Protein AF-X6CHH3-F1 (afdb_monomer)

Solvent-accessible surface area (backbone atoms only — not comparable to full-atom values): 6258 Å² total; per-residue (Å²): 91,68,69,62,54,53,41,44,77,74,68,52,37,74,47,78,56,29,46,54,40,76,72,34,48,52,32,32,53,50,24,49,32,39,59,77,68,66,55,57,72,90,66,48,43,42,32,38,30,48,31,55,67,76,53,91,54,84,68,30,32,45,47,40,48,66,32,51,52,58,47,48,57,52,44,30,61,38,29,70,44,88,70,71,76,41,81,43,72,70,62,89,50,92,81,44,58,66,68,51,32,51,48,42,54,51,52,50,66,73,72,92

Radius of gyration: 14.51 Å; Cα contacts (8 Å, |Δi|>4): 157; chains: 1; bounding box: 34×25×37 Å

pLDDT: mean 97.25, std 3.61, range [63.62, 98.88]

Mean predicted aligned error: 2.36 Å

Secondary structure (DSSP, 8-state):
-HHHHHHHHTT--EEE--TTTTTTHHHHHHHHHHHHTT--GGG-EEEEEE-S-SSSSTTSSSS-HHHHHHHHHHHHHHHT-S--SEEEESS--SSS-HHHHHHHHHHHHHH-

Nearest PDB structures (foldseek):
  7utf-assembly2_B  TM=9.738E-01  e=6.580E-12  Rhizobium leguminosarum
  7utf-assembly1_C  TM=9.718E-01  e=8.539E-12  Rhizobium leguminosarum
  7utf-assembly1_A  TM=9.715E-01  e=8.000E-12  Rhizobium leguminosarum
  7utf-assembly2_D  TM=9.715E-01  e=2.269E-11  Rhizobium leguminosarum
  4aub-assembly1_H  TM=9.641E-01  e=3.897E-09  Escherichia coli K-12

Structure (mmCIF, N/CA/C/O backbone):
data_AF-X6CHH3-F1
#
_entry.id   AF-X6CHH3-F1
#
loop_
_atom_site.group_PDB
_atom_site.id
_atom_site.type_symbol
_atom_site.label_atom_id
_atom_site.label_alt_id
_atom_site.label_comp_id
_atom_site.label_asym_id
_atom_site.label_entity_id
_atom_site.label_seq_id
_atom_site.pdbx_PDB_ins_code
_atom_site.Cartn_x
_atom_site.Cartn_y
_atom_site.Cartn_z
_atom_site.occupancy
_atom_site.B_iso_or_equiv
_atom_site.auth_seq_id
_atom_site.auth_comp_id
_atom_site.auth_asym_id
_atom_site.auth_atom_id
_atom_site.pdbx_PDB_m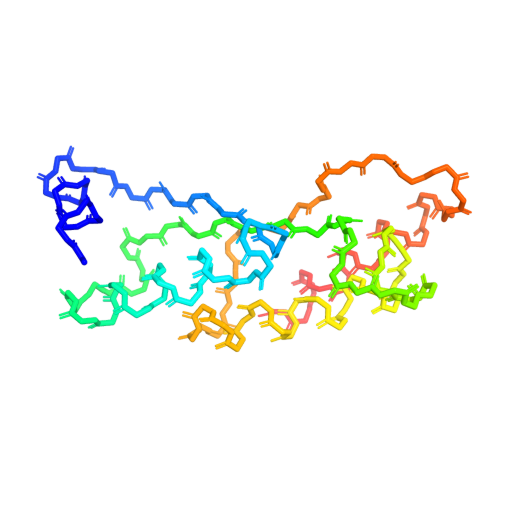odel_num
ATOM 1 N N . ASN A 1 1 ? -15.169 11.604 7.496 1.00 87.56 1 ASN A N 1
ATOM 2 C CA . ASN A 1 1 ? -15.246 10.346 8.282 1.00 87.56 1 ASN A CA 1
ATOM 3 C C . ASN A 1 1 ? -16.640 9.710 8.338 1.00 87.56 1 ASN A C 1
ATOM 5 O O . ASN A 1 1 ? -16.728 8.565 8.756 1.00 87.56 1 ASN A O 1
ATOM 9 N N . GLU A 1 2 ? -17.730 10.379 7.922 1.00 95.56 2 GLU A N 1
ATOM 10 C CA . GLU A 1 2 ? -19.099 9.835 8.064 1.00 95.56 2 GLU A CA 1
ATOM 11 C C . GLU A 1 2 ? -19.303 8.473 7.375 1.00 95.56 2 GLU A C 1
ATOM 13 O O . GLU A 1 2 ? -19.821 7.547 7.994 1.00 95.56 2 GLU A O 1
ATOM 18 N N . ILE A 1 3 ? -18.848 8.324 6.124 1.00 97.31 3 ILE A N 1
ATOM 19 C CA . ILE A 1 3 ? -18.995 7.076 5.356 1.00 97.31 3 ILE A CA 1
ATOM 20 C C . ILE A 1 3 ? -18.271 5.917 6.053 1.00 97.31 3 ILE A C 1
ATOM 22 O O . ILE A 1 3 ? -18.885 4.888 6.311 1.00 97.31 3 ILE A O 1
ATOM 26 N N . VAL A 1 4 ? -16.997 6.103 6.418 1.00 98.00 4 VAL A N 1
ATOM 27 C CA . VAL A 1 4 ? -16.195 5.079 7.112 1.00 98.00 4 VAL A CA 1
ATOM 28 C C . VAL A 1 4 ? -16.841 4.693 8.444 1.00 98.00 4 VAL A C 1
ATOM 30 O O . VAL A 1 4 ? -17.023 3.508 8.713 1.00 98.00 4 VAL A O 1
ATOM 33 N N . GLY A 1 5 ? -17.269 5.674 9.245 1.00 97.94 5 GLY A N 1
ATOM 34 C CA . GLY A 1 5 ? -17.917 5.416 10.533 1.00 97.94 5 GLY A CA 1
ATOM 35 C C . GLY A 1 5 ? -19.217 4.621 10.400 1.00 97.94 5 GLY A C 1
ATOM 36 O O . GLY A 1 5 ? -19.435 3.666 11.145 1.00 97.94 5 GLY A O 1
ATOM 37 N N . ARG A 1 6 ? -20.061 4.957 9.414 1.00 98.31 6 ARG A N 1
ATOM 38 C CA . ARG A 1 6 ? -21.295 4.204 9.141 1.00 98.31 6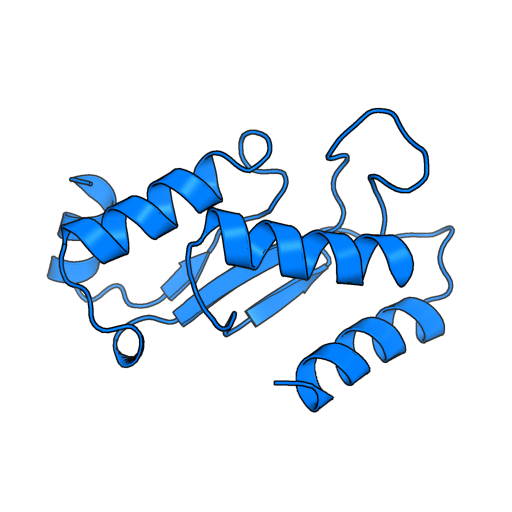 ARG A CA 1
ATOM 39 C C . ARG A 1 6 ? -21.011 2.781 8.667 1.00 98.31 6 ARG A C 1
ATOM 41 O O . ARG A 1 6 ? -21.710 1.874 9.108 1.00 98.31 6 ARG A O 1
ATOM 48 N N . SER A 1 7 ? -19.999 2.579 7.823 1.00 98.38 7 SER A N 1
ATOM 49 C CA . SER A 1 7 ? -19.584 1.245 7.373 1.00 98.38 7 SER A CA 1
ATOM 50 C C . SER A 1 7 ? -19.170 0.358 8.551 1.00 98.38 7 SER A C 1
ATOM 52 O O . SER A 1 7 ? -19.657 -0.765 8.676 1.00 98.38 7 SER A O 1
ATOM 54 N N . ILE A 1 8 ? -18.349 0.880 9.467 1.00 98.12 8 ILE A N 1
ATOM 55 C CA . ILE A 1 8 ? -17.926 0.145 10.672 1.00 98.12 8 ILE A CA 1
ATOM 56 C C . ILE A 1 8 ? -19.126 -0.177 11.565 1.00 98.12 8 ILE A C 1
ATOM 58 O O . ILE A 1 8 ? -19.255 -1.301 12.044 1.00 98.12 8 ILE A O 1
ATOM 62 N N . ALA A 1 9 ? -20.042 0.780 11.751 1.00 97.94 9 ALA A N 1
ATOM 63 C CA . ALA A 1 9 ? -21.232 0.591 12.579 1.00 97.94 9 ALA A CA 1
ATOM 64 C C . ALA A 1 9 ? -22.154 -0.537 12.079 1.00 97.94 9 ALA A C 1
ATOM 66 O O . ALA A 1 9 ? -22.879 -1.125 12.878 1.00 97.94 9 ALA A O 1
ATOM 67 N N . VAL A 1 10 ? -22.118 -0.857 10.780 1.00 98.31 10 VAL A N 1
ATOM 68 C CA . VAL A 1 10 ? -22.869 -1.980 10.190 1.00 98.31 10 VAL A CA 1
ATOM 69 C C . VAL A 1 10 ? -22.031 -3.254 10.018 1.00 98.31 10 VAL A C 1
ATOM 71 O O . VAL A 1 10 ? -22.488 -4.206 9.391 1.00 98.31 10 VAL A O 1
ATOM 74 N N . GLY A 1 11 ? -20.824 -3.294 10.590 1.00 97.94 11 GLY A N 1
ATOM 75 C CA . GLY A 1 11 ? -19.970 -4.482 10.632 1.00 97.94 11 GLY A CA 1
ATOM 76 C C . GLY A 1 11 ? -18.987 -4.630 9.470 1.00 97.94 11 GLY A C 1
ATOM 77 O O . GLY A 1 11 ? -18.372 -5.687 9.346 1.00 97.94 11 GLY A O 1
ATOM 78 N N . VAL A 1 12 ? -18.802 -3.608 8.625 1.00 98.56 12 VAL A N 1
ATOM 79 C CA . VAL A 1 12 ? -17.735 -3.630 7.612 1.00 98.56 12 VAL A CA 1
ATOM 80 C C . VAL A 1 12 ? -16.384 -3.524 8.311 1.00 98.56 12 VAL A C 1
ATOM 82 O O . VAL A 1 12 ? -16.106 -2.538 8.993 1.00 98.56 12 VAL A O 1
ATOM 85 N N . ASN A 1 13 ? -15.534 -4.524 8.097 1.00 98.19 13 ASN A N 1
ATOM 86 C CA . ASN A 1 13 ? -14.157 -4.543 8.579 1.00 98.19 13 ASN A CA 1
ATOM 87 C C . ASN A 1 13 ? -13.117 -4.557 7.449 1.00 98.19 13 ASN A C 1
ATOM 89 O O . ASN A 1 13 ? -11.941 -4.407 7.737 1.00 98.19 13 ASN A O 1
ATOM 93 N N . PHE A 1 14 ? -13.514 -4.712 6.186 1.00 98.75 14 PHE A N 1
ATOM 94 C CA . PHE A 1 14 ? -12.604 -4.716 5.041 1.00 98.75 14 PHE A CA 1
ATOM 95 C C . PHE A 1 14 ? -12.699 -3.394 4.274 1.00 98.75 14 PHE A C 1
ATOM 97 O O . PHE A 1 14 ? -13.781 -3.023 3.813 1.00 98.75 14 PHE A O 1
ATOM 104 N N . PHE A 1 15 ? -11.569 -2.704 4.121 1.00 98.75 15 PHE A N 1
ATOM 105 C CA . PHE A 1 15 ? -11.458 -1.452 3.377 1.00 98.75 15 PHE A CA 1
ATOM 106 C C . PHE A 1 15 ? -10.420 -1.599 2.270 1.00 98.75 15 PHE A C 1
ATOM 108 O O . PHE A 1 15 ? -9.248 -1.853 2.533 1.00 98.75 15 PHE A O 1
ATOM 115 N N . ASP A 1 16 ? -10.863 -1.409 1.033 1.00 98.81 16 ASP A N 1
ATOM 116 C CA . ASP A 1 16 ? -10.030 -1.489 -0.163 1.00 98.81 16 ASP A CA 1
ATOM 117 C C . ASP A 1 16 ? -9.834 -0.097 -0.775 1.00 98.81 16 ASP A C 1
ATOM 119 O O . ASP A 1 16 ? -10.780 0.675 -0.939 1.00 98.81 16 ASP A O 1
ATOM 123 N N . THR A 1 17 ? -8.586 0.226 -1.095 1.00 98.75 17 THR A N 1
ATOM 124 C CA . THR A 1 17 ? -8.165 1.470 -1.752 1.00 98.75 17 THR A CA 1
ATOM 125 C C . THR A 1 17 ? -7.064 1.158 -2.774 1.00 98.75 17 THR A C 1
ATOM 127 O O . THR A 1 17 ? -6.813 -0.005 -3.079 1.00 98.75 17 THR A O 1
ATOM 130 N N . ALA A 1 18 ? -6.446 2.164 -3.380 1.00 98.81 18 ALA A N 1
ATOM 131 C CA . ALA A 1 18 ? -5.253 2.020 -4.208 1.00 98.81 18 ALA A CA 1
ATOM 132 C C . ALA A 1 18 ? -4.438 3.313 -4.157 1.00 98.81 18 ALA A C 1
ATOM 134 O O . ALA A 1 18 ? -5.015 4.385 -3.950 1.00 98.81 18 ALA A O 1
ATOM 135 N N . ASP A 1 19 ? -3.140 3.225 -4.437 1.00 98.19 19 ASP A N 1
ATOM 136 C CA . ASP A 1 19 ? -2.275 4.395 -4.594 1.00 98.19 19 ASP A CA 1
ATOM 137 C C . ASP A 1 19 ? -2.844 5.390 -5.621 1.00 98.19 19 ASP A C 1
ATOM 139 O O . ASP A 1 19 ? -2.927 6.589 -5.372 1.00 98.19 19 ASP A O 1
ATOM 143 N N . VAL A 1 20 ? -3.355 4.888 -6.742 1.00 98.25 20 VAL A N 1
ATOM 144 C CA . VAL A 1 20 ? -3.860 5.699 -7.851 1.00 98.25 20 VAL A CA 1
ATOM 145 C C . VAL A 1 20 ? -5.233 6.321 -7.575 1.00 98.25 20 VAL A C 1
ATOM 147 O O . VAL A 1 20 ? -5.645 7.234 -8.294 1.00 98.25 20 VAL A O 1
ATOM 150 N N . TYR A 1 21 ? -5.967 5.875 -6.546 1.00 98.50 21 TYR A N 1
ATOM 151 C CA . TYR A 1 21 ? -7.289 6.428 -6.236 1.00 98.50 21 TYR A CA 1
ATOM 152 C C . TYR A 1 21 ? -7.162 7.876 -5.766 1.00 98.50 21 TYR A C 1
ATOM 154 O O . TYR A 1 21 ? -6.763 8.163 -4.635 1.00 98.50 21 TYR A O 1
ATOM 162 N N . SER A 1 22 ? -7.503 8.789 -6.677 1.00 97.69 22 SER A N 1
ATOM 163 C CA . SER A 1 22 ? -7.280 10.227 -6.524 1.00 97.69 22 SER A CA 1
ATOM 164 C C . SER A 1 22 ? -5.824 10.560 -6.175 1.00 97.69 22 SER A C 1
ATOM 166 O O . SER A 1 22 ? -5.572 11.443 -5.361 1.00 97.69 22 SER A O 1
ATOM 168 N N . VAL A 1 23 ? -4.865 9.838 -6.771 1.00 97.31 23 VAL A N 1
ATOM 169 C CA . VAL A 1 23 ? -3.414 10.064 -6.602 1.00 97.31 23 VAL A CA 1
ATOM 170 C C . VAL A 1 23 ? -3.003 10.097 -5.118 1.00 97.31 23 VAL A C 1
ATOM 172 O O . VAL A 1 23 ? -2.363 11.023 -4.618 1.00 97.31 23 VAL A O 1
ATOM 175 N N . GLY A 1 24 ? -3.422 9.069 -4.384 1.00 98.12 24 GLY A N 1
ATOM 176 C CA . GLY A 1 24 ? -3.090 8.839 -2.981 1.00 98.12 24 GLY A CA 1
ATOM 177 C C . GLY A 1 24 ? -4.031 9.517 -1.989 1.00 98.12 24 GLY A C 1
ATOM 178 O O . GLY A 1 24 ? -3.940 9.253 -0.790 1.00 98.12 24 GLY A O 1
ATOM 179 N N . GLU A 1 25 ? -4.953 10.367 -2.441 1.00 98.56 25 GLU A N 1
ATOM 180 C CA . GLU A 1 25 ? -5.864 11.060 -1.525 1.00 98.56 25 GLU A CA 1
ATOM 181 C C . GLU A 1 25 ? -6.856 10.102 -0.854 1.00 98.56 25 GLU A C 1
ATOM 183 O O . GLU A 1 25 ? -7.178 10.265 0.321 1.00 98.56 25 GLU A O 1
ATOM 188 N N . SER A 1 26 ? -7.278 9.044 -1.553 1.00 98.62 26 SER A N 1
ATOM 189 C CA . SER A 1 26 ? -8.127 8.000 -0.963 1.00 98.62 26 SER A CA 1
ATOM 190 C C . SER A 1 26 ? -7.463 7.335 0.250 1.00 98.62 26 SER A C 1
ATOM 192 O O . SER A 1 26 ? -8.089 7.177 1.297 1.00 98.62 26 SER A O 1
ATOM 194 N N . GLU A 1 27 ? -6.171 7.007 0.145 1.00 98.88 27 GLU A N 1
ATOM 195 C CA . GLU A 1 27 ? -5.388 6.430 1.245 1.00 98.88 27 GLU A CA 1
ATOM 196 C C . GLU A 1 27 ? -5.253 7.399 2.424 1.00 98.88 27 GLU A C 1
ATOM 198 O O . GLU A 1 27 ? -5.485 7.000 3.567 1.00 98.88 27 GLU A O 1
ATOM 203 N N . ARG A 1 28 ? -4.964 8.681 2.153 1.00 98.81 28 ARG A N 1
ATOM 204 C CA . ARG A 1 28 ? -4.872 9.721 3.194 1.00 98.81 28 ARG A CA 1
ATOM 205 C C . ARG A 1 28 ? -6.170 9.872 3.972 1.00 98.81 28 ARG A C 1
ATOM 207 O O . ARG A 1 28 ? -6.158 9.874 5.204 1.00 98.81 28 ARG A O 1
ATOM 214 N N . LEU A 1 29 ? -7.291 9.969 3.263 1.00 98.62 29 LEU A N 1
ATOM 215 C CA . LEU A 1 29 ? -8.607 10.140 3.874 1.00 98.62 29 LEU A CA 1
ATOM 216 C C . LEU A 1 29 ? -9.055 8.897 4.645 1.00 98.62 29 LEU A C 1
ATOM 218 O O . LEU A 1 29 ? -9.662 9.036 5.711 1.00 98.62 29 LEU A O 1
ATOM 222 N N . LEU A 1 30 ? -8.764 7.694 4.138 1.00 98.69 30 LEU A N 1
ATOM 223 C CA . LEU A 1 30 ? -9.054 6.447 4.843 1.00 98.69 30 LEU A CA 1
ATOM 224 C C . LEU A 1 30 ? -8.241 6.352 6.139 1.00 98.69 30 LEU A C 1
ATOM 226 O O . LEU A 1 30 ? -8.828 6.157 7.204 1.00 98.69 30 LEU A O 1
ATOM 230 N N . GLY A 1 31 ? -6.923 6.560 6.060 1.00 98.50 31 GLY A N 1
ATOM 231 C CA . GLY A 1 31 ? -6.024 6.556 7.214 1.00 98.50 31 GLY A CA 1
ATOM 232 C C . GLY A 1 31 ? -6.446 7.557 8.288 1.00 98.50 31 GLY A C 1
ATOM 233 O O . GLY A 1 31 ? -6.634 7.198 9.454 1.00 98.50 31 GLY A O 1
ATOM 234 N N . GLN A 1 32 ? -6.708 8.803 7.876 1.00 98.62 32 GLN A N 1
ATOM 235 C CA . GLN A 1 32 ? -7.195 9.847 8.777 1.00 98.62 32 GLN A CA 1
ATOM 236 C C . GLN A 1 32 ? -8.552 9.483 9.395 1.00 98.62 32 GLN A C 1
ATOM 238 O O . GLN A 1 32 ? -8.741 9.650 10.598 1.00 98.62 32 GLN A O 1
ATOM 243 N N . SER A 1 33 ? -9.480 8.927 8.606 1.00 98.50 33 SER A N 1
ATOM 244 C CA . SER A 1 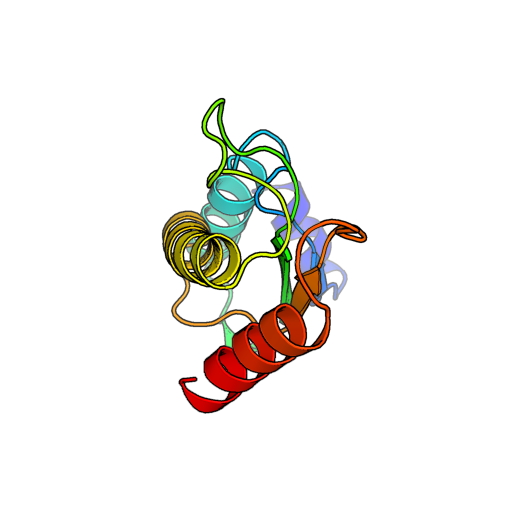33 ? -10.796 8.513 9.107 1.00 98.50 33 SER A CA 1
ATOM 245 C C . SER A 1 33 ? -10.689 7.445 10.194 1.00 98.50 33 SER A C 1
ATOM 247 O O . SER A 1 33 ? -11.378 7.550 11.206 1.00 98.50 33 SER A O 1
ATOM 249 N N . LEU A 1 34 ? -9.844 6.426 10.005 1.00 98.25 34 LEU A N 1
ATOM 250 C CA . LEU A 1 34 ? -9.648 5.354 10.986 1.00 98.25 34 LEU A CA 1
ATOM 251 C C . LEU A 1 34 ? -9.042 5.890 12.290 1.00 98.25 34 LEU A C 1
ATOM 253 O O . LEU A 1 34 ? -9.516 5.534 13.373 1.00 98.25 34 LEU A O 1
ATOM 257 N N . ARG A 1 35 ? -8.053 6.790 12.183 1.00 97.94 35 ARG A N 1
ATOM 258 C CA . ARG A 1 35 ? -7.431 7.469 13.329 1.00 97.94 35 ARG A CA 1
ATOM 259 C C . ARG A 1 35 ? -8.446 8.307 14.104 1.00 97.94 35 ARG A C 1
ATOM 261 O O . ARG A 1 35 ? -8.574 8.140 15.314 1.00 97.94 35 ARG A O 1
ATOM 268 N N . ASP A 1 36 ? -9.176 9.180 13.416 1.00 98.38 36 ASP A N 1
ATOM 269 C CA . ASP A 1 36 ? -10.142 10.098 14.031 1.00 98.38 36 ASP A CA 1
ATOM 270 C C . ASP A 1 36 ? -11.297 9.358 14.718 1.00 98.38 36 ASP A C 1
ATOM 272 O O . ASP A 1 36 ? -11.819 9.813 15.734 1.00 98.38 36 ASP A O 1
ATOM 276 N N . LEU A 1 37 ? -11.705 8.215 14.161 1.00 98.12 37 LEU A N 1
ATOM 277 C CA . LEU A 1 37 ? -12.747 7.355 14.722 1.00 98.12 37 LEU A CA 1
ATOM 278 C C . LEU A 1 37 ? -12.232 6.442 15.850 1.00 98.12 37 LEU A C 1
ATOM 280 O O . LEU A 1 37 ? -13.029 5.712 16.438 1.00 98.12 37 LEU A O 1
ATOM 284 N N . GLY A 1 38 ? -10.929 6.457 16.156 1.00 97.69 38 GLY A N 1
ATOM 285 C CA . GLY A 1 38 ? -10.328 5.620 17.199 1.00 97.69 38 GLY A CA 1
ATOM 286 C C . GLY A 1 38 ? -10.429 4.120 16.908 1.00 97.69 38 GLY A C 1
ATOM 287 O O . GLY A 1 38 ? -10.537 3.312 17.833 1.00 97.69 38 GLY A O 1
ATOM 288 N N . VAL A 1 39 ? -10.443 3.734 15.631 1.00 97.75 39 VAL A N 1
ATOM 289 C CA . VAL A 1 39 ? -10.599 2.337 15.216 1.00 97.75 39 VAL A CA 1
ATOM 290 C C . VAL A 1 39 ? -9.309 1.588 15.521 1.00 97.75 39 VAL A C 1
ATOM 292 O O . VAL A 1 39 ? -8.248 1.922 14.997 1.00 97.75 39 VAL A O 1
ATOM 295 N N . ALA A 1 40 ? -9.385 0.555 16.362 1.00 97.19 40 ALA A N 1
ATOM 296 C CA . ALA A 1 40 ? -8.228 -0.293 16.620 1.00 97.19 40 ALA A CA 1
ATOM 297 C C . ALA A 1 40 ? -7.785 -0.979 15.320 1.00 97.19 40 ALA A C 1
ATOM 299 O O . ALA A 1 40 ? -8.607 -1.564 14.614 1.00 97.19 40 ALA A O 1
ATOM 300 N N . ARG A 1 41 ? -6.481 -0.947 15.022 1.00 97.12 41 ARG A N 1
ATOM 301 C CA . ARG A 1 41 ? -5.922 -1.506 13.781 1.00 97.12 41 ARG A CA 1
ATOM 302 C C . ARG A 1 41 ? -6.276 -2.982 13.567 1.00 97.12 41 ARG A C 1
ATOM 304 O O . ARG A 1 41 ? -6.498 -3.390 12.435 1.00 97.12 41 ARG A O 1
ATOM 311 N N . SER A 1 42 ? -6.385 -3.750 14.651 1.00 97.44 42 SER A N 1
ATOM 312 C CA . SER A 1 42 ? -6.783 -5.164 14.649 1.00 97.44 42 SER A CA 1
ATOM 313 C C . SER A 1 42 ? -8.243 -5.416 14.257 1.00 97.44 42 SER A C 1
ATOM 315 O O . SER A 1 42 ? -8.619 -6.559 14.024 1.00 97.44 42 SER A O 1
ATOM 317 N N . ASN A 1 43 ? -9.084 -4.379 14.229 1.00 97.81 43 ASN A N 1
ATOM 318 C CA . ASN A 1 43 ? -10.508 -4.509 13.917 1.00 97.81 43 ASN A CA 1
ATOM 319 C C . ASN A 1 43 ? -10.800 -4.367 12.421 1.00 97.81 43 ASN A C 1
ATOM 321 O O . ASN A 1 43 ? -11.951 -4.534 12.019 1.00 97.81 43 ASN A O 1
ATOM 325 N N . VAL A 1 44 ? -9.796 -4.023 11.613 1.00 98.38 44 VAL A N 1
ATOM 326 C CA . VAL A 1 44 ? -9.952 -3.765 10.182 1.00 98.38 44 VAL A CA 1
ATOM 327 C C . VAL A 1 44 ? -8.893 -4.493 9.369 1.00 98.38 44 VAL A C 1
ATOM 329 O O . VAL A 1 44 ? -7.778 -4.708 9.831 1.00 98.38 44 VAL A O 1
ATOM 332 N N . VAL A 1 45 ? -9.266 -4.836 8.144 1.00 98.75 45 VAL A N 1
ATOM 333 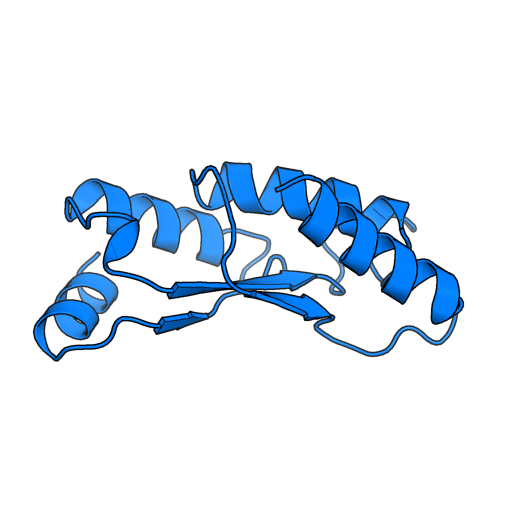C CA . VAL A 1 45 ? -8.412 -5.369 7.090 1.00 98.75 45 VAL A CA 1
ATOM 334 C C . VAL A 1 45 ? -8.298 -4.286 6.024 1.00 98.75 45 VAL A C 1
ATOM 336 O O . VAL A 1 45 ? -9.308 -3.843 5.475 1.00 98.75 45 VAL A O 1
ATOM 339 N N . ILE A 1 46 ? -7.077 -3.844 5.754 1.00 98.75 46 ILE A N 1
ATOM 340 C CA . ILE A 1 46 ? -6.753 -2.776 4.815 1.00 98.75 46 ILE A CA 1
ATOM 341 C C . ILE A 1 46 ? -6.071 -3.380 3.596 1.00 98.75 46 ILE A C 1
ATOM 343 O O . ILE A 1 46 ? -4.986 -3.959 3.696 1.00 98.75 46 ILE A O 1
ATOM 347 N N . ALA A 1 47 ? -6.710 -3.208 2.442 1.00 98.88 47 ALA A N 1
ATOM 348 C CA . ALA A 1 47 ? -6.154 -3.559 1.151 1.00 98.88 47 ALA A CA 1
ATOM 349 C C . ALA A 1 47 ? -5.773 -2.298 0.370 1.00 98.88 47 ALA A C 1
ATOM 351 O O . ALA A 1 47 ? -6.561 -1.356 0.270 1.00 98.88 47 ALA A O 1
ATOM 352 N N . THR A 1 48 ? -4.581 -2.292 -0.222 1.00 98.81 48 THR A N 1
ATOM 353 C CA . THR A 1 48 ? -4.202 -1.286 -1.221 1.00 98.81 48 THR A CA 1
ATOM 354 C C . THR A 1 48 ? -3.497 -1.938 -2.403 1.00 98.81 48 THR A C 1
ATOM 356 O O . THR A 1 48 ? -3.229 -3.144 -2.413 1.00 98.81 48 THR A O 1
ATOM 359 N N . LYS A 1 49 ? -3.278 -1.159 -3.455 1.00 98.81 49 LYS A N 1
ATOM 360 C CA . LYS A 1 49 ? -2.819 -1.644 -4.753 1.00 98.81 49 LYS A CA 1
ATOM 361 C C . LYS A 1 49 ? -1.770 -0.707 -5.320 1.00 98.81 49 LYS A C 1
ATOM 363 O O . LYS A 1 49 ? -1.827 0.490 -5.052 1.00 98.81 49 LYS A O 1
ATOM 368 N N . VA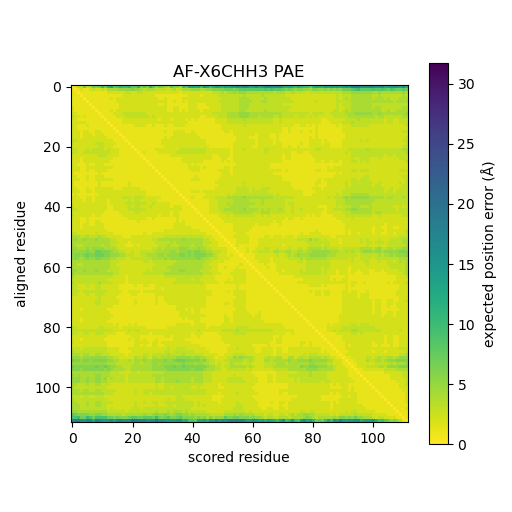L A 1 50 ? -0.913 -1.271 -6.162 1.00 98.56 50 VAL A N 1
ATOM 369 C CA . VAL A 1 50 ? 0.083 -0.571 -6.979 1.00 98.56 50 VAL A CA 1
ATOM 370 C C . VAL A 1 50 ? -0.039 -1.008 -8.426 1.00 98.56 50 VAL A C 1
ATOM 372 O O . VAL A 1 50 ? -0.358 -2.170 -8.675 1.00 98.56 50 VAL A O 1
ATOM 375 N N . HIS A 1 51 ? 0.175 -0.083 -9.366 1.00 97.69 51 HIS A N 1
ATOM 376 C CA . HIS A 1 51 ? 0.475 -0.319 -10.794 1.00 97.69 51 HIS A CA 1
ATOM 377 C C . HIS A 1 51 ? 0.239 0.958 -11.613 1.00 97.69 51 HIS A C 1
ATOM 379 O O . HIS A 1 51 ? 0.907 1.203 -12.620 1.00 97.69 51 HIS A O 1
ATOM 385 N N . GLY A 1 52 ? -0.754 1.755 -11.209 1.00 96.31 52 GLY A N 1
ATOM 386 C CA . GLY A 1 52 ? -1.148 2.969 -11.914 1.00 96.31 52 GLY A CA 1
ATOM 387 C C . GLY A 1 52 ? -0.030 4.010 -11.968 1.00 96.31 52 GLY A C 1
ATOM 388 O O . GLY A 1 52 ? 0.926 3.969 -11.202 1.00 96.31 52 GLY A O 1
ATOM 389 N N . ALA A 1 53 ? -0.154 4.965 -12.888 1.00 97.00 53 ALA A N 1
ATOM 390 C CA . ALA A 1 53 ? 0.783 6.078 -12.943 1.00 97.00 53 ALA A CA 1
ATOM 391 C C . ALA A 1 53 ? 0.546 7.034 -11.762 1.00 97.00 53 ALA A C 1
ATOM 393 O O . ALA A 1 53 ? -0.490 7.693 -11.693 1.00 97.00 53 ALA A O 1
ATOM 394 N N . MET A 1 54 ? 1.530 7.125 -10.871 1.00 97.44 54 MET A N 1
ATOM 395 C CA . MET A 1 54 ? 1.582 8.061 -9.740 1.00 97.44 54 MET A CA 1
ATOM 396 C C . MET A 1 54 ? 2.387 9.332 -10.057 1.00 97.44 54 MET A C 1
ATOM 398 O O . MET A 1 54 ? 2.531 10.216 -9.216 1.00 97.44 54 MET A O 1
ATOM 402 N N . GLY A 1 55 ? 2.895 9.439 -11.287 1.00 95.88 55 GLY A N 1
ATOM 403 C CA . GLY A 1 55 ? 3.549 10.619 -11.838 1.00 95.88 55 GLY A CA 1
ATOM 404 C C . GLY A 1 55 ? 4.021 10.381 -13.276 1.00 95.88 55 GLY A C 1
ATOM 405 O O . GLY A 1 55 ? 3.681 9.373 -13.899 1.00 95.88 55 GLY A O 1
ATOM 406 N N . GLU A 1 56 ? 4.780 11.324 -13.832 1.00 96.06 56 GLU A N 1
ATOM 407 C CA . GLU A 1 56 ? 5.178 11.297 -15.249 1.00 96.06 56 GLU A CA 1
ATOM 408 C C . GLU A 1 56 ? 6.378 10.375 -15.528 1.00 96.06 56 GLU A C 1
ATOM 410 O O . GLU A 1 56 ? 6.563 9.902 -16.655 1.00 96.06 56 GLU A O 1
ATOM 415 N N . GLY A 1 57 ? 7.183 10.084 -14.502 1.00 96.25 57 GLY A N 1
ATOM 416 C CA . GLY A 1 57 ? 8.421 9.325 -14.630 1.00 96.25 57 GLY A CA 1
ATOM 417 C C . GLY A 1 57 ? 8.209 7.854 -15.020 1.00 96.25 57 GLY A C 1
ATOM 418 O O . GLY A 1 57 ? 7.163 7.262 -14.738 1.00 96.25 57 GLY A O 1
ATOM 419 N N . PRO A 1 58 ? 9.213 7.210 -15.644 1.00 93.62 58 PRO A N 1
ATOM 420 C CA . PRO A 1 58 ? 9.131 5.793 -16.006 1.00 93.62 58 PRO A CA 1
ATOM 421 C C . PRO A 1 58 ? 9.038 4.871 -14.780 1.00 93.62 58 PRO A C 1
ATOM 423 O O . PRO A 1 58 ? 8.380 3.842 -14.855 1.00 93.62 58 PRO A O 1
ATOM 426 N N . ASN A 1 59 ? 9.616 5.271 -13.641 1.00 96.06 59 ASN A N 1
ATOM 427 C CA . ASN A 1 59 ? 9.608 4.500 -12.389 1.00 96.06 59 ASN A CA 1
ATOM 428 C C . ASN A 1 59 ? 8.389 4.796 -11.496 1.00 96.06 59 ASN A C 1
ATOM 430 O O . ASN A 1 59 ? 8.336 4.356 -10.353 1.00 96.06 59 ASN A O 1
ATOM 434 N N . GLN A 1 60 ? 7.425 5.579 -11.984 1.00 96.69 60 GLN A N 1
ATOM 435 C CA . GLN A 1 60 ? 6.231 5.986 -11.234 1.00 96.69 60 GLN A CA 1
ATOM 436 C C . GLN A 1 60 ? 4.976 5.249 -11.721 1.00 96.69 60 GLN A C 1
ATOM 438 O O . GLN A 1 60 ? 3.875 5.780 -11.609 1.00 96.69 60 GLN A O 1
ATOM 443 N N . ARG A 1 61 ? 5.147 4.068 -12.326 1.00 96.81 61 ARG A N 1
ATOM 444 C CA . ARG A 1 61 ? 4.077 3.214 -12.853 1.00 96.81 61 ARG A CA 1
ATOM 445 C C . ARG A 1 61 ? 4.559 1.766 -12.991 1.00 96.81 61 ARG A C 1
ATOM 447 O O . ARG A 1 61 ? 5.763 1.504 -12.979 1.00 96.81 61 ARG A O 1
ATOM 454 N N . GLY A 1 62 ? 3.630 0.858 -13.271 1.00 97.44 62 GLY A N 1
ATOM 455 C CA . GLY A 1 62 ? 3.918 -0.529 -13.635 1.00 97.44 62 GLY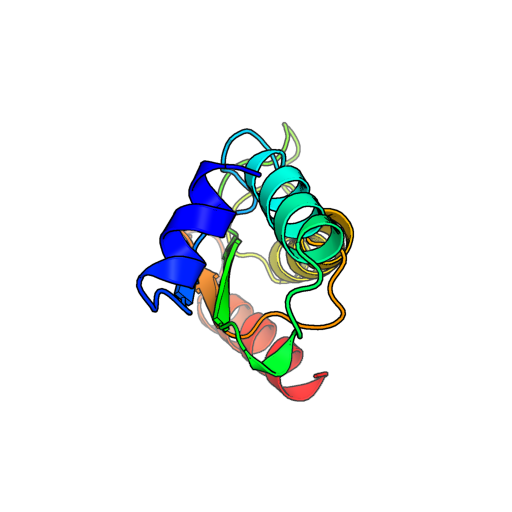 A CA 1
ATOM 456 C C . GLY A 1 62 ? 4.184 -1.419 -12.426 1.00 97.44 62 GLY A C 1
ATOM 457 O O . GLY A 1 62 ? 3.731 -1.143 -11.322 1.00 97.44 62 GLY A O 1
ATOM 458 N N . SER A 1 63 ? 4.883 -2.529 -12.632 1.00 97.81 63 SER A N 1
ATOM 459 C CA . SER A 1 63 ? 5.053 -3.571 -11.607 1.00 97.81 63 SER A CA 1
ATOM 460 C C . SER A 1 63 ? 6.513 -3.972 -11.398 1.00 97.81 63 SER A C 1
ATOM 462 O O . SER A 1 63 ? 6.791 -5.078 -10.933 1.00 97.81 63 SER A O 1
ATOM 464 N N . SER A 1 64 ? 7.440 -3.063 -11.719 1.00 98.25 64 SER A N 1
ATOM 465 C CA . SER A 1 64 ? 8.864 -3.213 -11.397 1.00 98.25 64 SER A CA 1
ATOM 466 C C . SER A 1 64 ? 9.089 -3.290 -9.888 1.00 98.25 64 SER A C 1
ATOM 468 O O . SER A 1 64 ? 8.366 -2.665 -9.106 1.00 98.25 64 SER A O 1
ATOM 470 N N . ARG A 1 65 ? 10.137 -4.003 -9.463 1.00 98.06 65 ARG A N 1
ATOM 471 C CA . ARG A 1 65 ? 10.483 -4.133 -8.038 1.00 98.06 65 ARG A CA 1
ATOM 472 C C . ARG A 1 65 ? 10.719 -2.783 -7.367 1.00 98.06 65 ARG A C 1
ATOM 474 O O . ARG A 1 65 ? 10.340 -2.614 -6.214 1.00 98.06 65 ARG A O 1
ATOM 481 N N . GLY A 1 66 ? 11.348 -1.845 -8.080 1.00 97.94 66 GLY A N 1
ATOM 482 C CA . GLY A 1 66 ? 11.587 -0.490 -7.579 1.00 97.94 66 GLY A CA 1
ATOM 483 C C . GLY A 1 66 ? 10.276 0.232 -7.284 1.00 97.94 66 GLY A C 1
ATOM 484 O O . GLY A 1 66 ? 10.039 0.627 -6.150 1.00 97.94 66 GLY A O 1
ATOM 485 N N . HIS A 1 67 ? 9.381 0.295 -8.274 1.00 98.38 67 HIS A N 1
ATOM 486 C CA . HIS A 1 67 ? 8.093 0.964 -8.106 1.00 98.38 67 HIS A CA 1
ATOM 487 C C . HIS A 1 67 ? 7.228 0.308 -7.021 1.00 98.38 67 HIS A C 1
ATOM 489 O O . HIS A 1 67 ? 6.638 1.005 -6.207 1.00 98.38 67 HIS A O 1
ATOM 495 N N . ILE A 1 68 ? 7.190 -1.027 -6.962 1.00 98.50 68 ILE A N 1
ATOM 496 C CA . ILE A 1 68 ? 6.433 -1.771 -5.944 1.00 98.50 68 ILE A CA 1
ATOM 497 C C . ILE A 1 68 ? 6.875 -1.399 -4.526 1.00 98.50 68 ILE A C 1
ATOM 499 O O . ILE A 1 68 ? 6.012 -1.176 -3.676 1.00 98.50 68 ILE A O 1
ATOM 503 N N . LYS A 1 69 ? 8.191 -1.338 -4.278 1.00 98.00 69 LYS A N 1
ATOM 504 C CA . LYS A 1 69 ? 8.752 -1.010 -2.961 1.00 98.00 69 LYS A CA 1
ATOM 505 C C . LYS A 1 69 ? 8.506 0.447 -2.587 1.00 98.00 69 LYS A C 1
ATOM 507 O O . LYS A 1 69 ? 7.947 0.699 -1.527 1.00 98.00 69 LYS A O 1
ATOM 512 N N . ASP A 1 70 ? 8.821 1.370 -3.493 1.00 98.25 70 ASP A N 1
ATOM 513 C CA . ASP A 1 70 ? 8.595 2.801 -3.272 1.00 98.25 70 ASP A CA 1
ATOM 514 C C . ASP A 1 70 ? 7.105 3.094 -3.006 1.00 98.25 70 ASP A C 1
ATOM 516 O O . ASP A 1 70 ? 6.759 3.902 -2.141 1.00 98.25 70 ASP A O 1
ATOM 520 N N . SER A 1 71 ? 6.203 2.412 -3.723 1.00 98.38 71 SER A N 1
ATOM 521 C CA . SER A 1 71 ? 4.759 2.567 -3.542 1.00 98.38 71 SER A CA 1
ATOM 522 C C . SER A 1 71 ? 4.246 1.985 -2.226 1.00 98.38 71 SER A C 1
ATOM 524 O O . SER A 1 71 ? 3.361 2.608 -1.645 1.00 98.38 71 SER A O 1
ATOM 526 N N . VAL A 1 72 ? 4.790 0.867 -1.715 1.00 98.19 72 VAL A N 1
ATOM 527 C CA . VAL 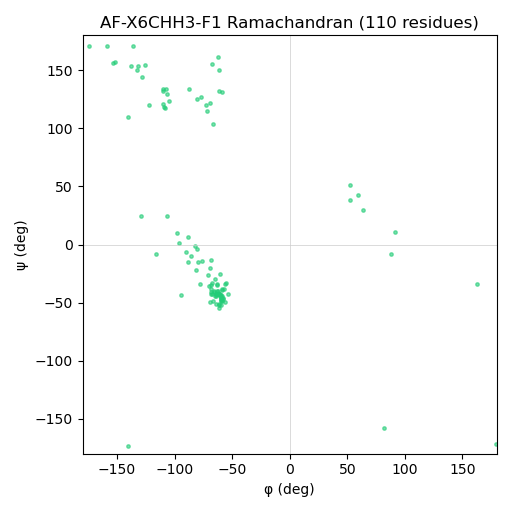A 1 72 ? 4.415 0.352 -0.378 1.00 98.19 72 VAL A CA 1
ATOM 528 C C . VAL A 1 72 ? 4.728 1.382 0.692 1.00 98.19 72 VAL A C 1
ATOM 530 O O . VAL A 1 72 ? 3.833 1.738 1.459 1.00 98.19 72 VAL A O 1
ATOM 533 N N . ASP A 1 73 ? 5.961 1.888 0.714 1.00 98.19 73 ASP A N 1
ATOM 534 C CA . ASP A 1 73 ? 6.405 2.848 1.727 1.00 98.19 73 ASP A CA 1
ATOM 535 C C . ASP A 1 73 ? 5.534 4.109 1.684 1.00 98.19 73 ASP A C 1
ATOM 537 O O . ASP A 1 73 ? 5.024 4.582 2.704 1.00 98.19 73 ASP A O 1
ATOM 541 N N . ALA A 1 74 ? 5.269 4.609 0.476 1.00 98.56 74 ALA A N 1
ATOM 542 C CA . ALA A 1 74 ? 4.438 5.786 0.283 1.00 98.56 74 ALA A CA 1
ATOM 543 C C . ALA A 1 74 ? 2.956 5.534 0.638 1.00 98.56 74 ALA A C 1
A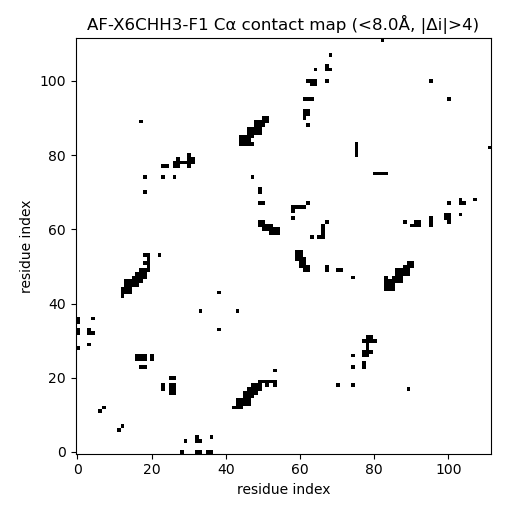TOM 545 O O . ALA A 1 74 ? 2.278 6.440 1.127 1.00 98.56 74 ALA A O 1
ATOM 546 N N . SER A 1 75 ? 2.428 4.332 0.392 1.00 98.81 75 SER A N 1
ATOM 547 C CA . SER A 1 75 ? 1.071 3.942 0.792 1.00 98.81 75 SER A CA 1
ATOM 548 C C . SER A 1 75 ? 0.941 3.827 2.309 1.00 98.81 75 SER A C 1
ATOM 550 O O . SER A 1 75 ? -0.034 4.336 2.860 1.00 98.81 75 SER A O 1
ATOM 552 N N . LEU A 1 76 ? 1.920 3.229 2.997 1.00 98.56 76 LEU A N 1
ATOM 553 C CA . LEU A 1 76 ? 1.964 3.154 4.462 1.00 98.56 76 LEU A CA 1
ATOM 554 C C . LEU A 1 76 ? 1.993 4.551 5.094 1.00 98.56 76 LEU A C 1
ATOM 556 O O . LEU A 1 76 ? 1.213 4.822 6.009 1.00 98.56 76 LEU A O 1
ATOM 560 N N . GLU A 1 77 ? 2.800 5.469 4.549 1.00 98.75 77 GLU A N 1
ATOM 561 C CA . GLU A 1 77 ? 2.839 6.868 4.991 1.00 98.75 77 GLU A CA 1
ATOM 562 C C . GLU A 1 77 ? 1.472 7.551 4.827 1.00 98.75 77 GLU A C 1
ATOM 564 O O . GLU A 1 77 ? 0.962 8.170 5.765 1.00 98.75 77 GLU A O 1
ATOM 569 N N . ARG A 1 78 ? 0.837 7.413 3.653 1.00 98.81 78 ARG A N 1
ATOM 570 C CA . ARG A 1 78 ? -0.477 8.021 3.380 1.00 98.81 78 ARG A CA 1
ATOM 571 C C . ARG A 1 78 ? -1.580 7.433 4.252 1.00 98.81 78 ARG A C 1
ATOM 573 O O . ARG A 1 78 ? -2.385 8.191 4.788 1.00 98.81 78 ARG A O 1
ATOM 580 N N . LEU A 1 79 ? -1.608 6.112 4.408 1.00 98.75 79 LEU A N 1
ATOM 581 C CA . LEU A 1 79 ? -2.549 5.405 5.280 1.00 98.75 79 LEU A CA 1
ATOM 582 C C . LEU A 1 79 ? -2.269 5.664 6.764 1.00 98.75 79 LEU A C 1
ATOM 584 O O . LEU A 1 79 ? -3.166 5.503 7.589 1.00 98.75 79 LEU A O 1
ATOM 588 N N . GLN A 1 80 ? -1.055 6.101 7.102 1.00 98.44 80 GLN A N 1
ATOM 589 C CA . GLN A 1 80 ? -0.588 6.308 8.467 1.00 98.44 80 GLN A CA 1
ATOM 590 C C . GLN A 1 80 ? -0.637 5.008 9.292 1.00 98.44 80 GLN A C 1
ATOM 592 O O . GLN A 1 80 ? -1.088 5.004 10.442 1.00 98.44 80 GLN A O 1
ATOM 597 N N . LEU A 1 81 ? -0.215 3.904 8.671 1.00 97.31 81 LEU A N 1
ATOM 598 C CA . LEU A 1 81 ? -0.233 2.549 9.222 1.00 97.31 81 LEU A CA 1
ATOM 599 C C . LEU A 1 81 ? 1.157 1.922 9.142 1.00 97.31 81 LEU A C 1
ATOM 601 O O . LEU A 1 81 ? 1.926 2.239 8.243 1.00 97.31 81 LEU A O 1
ATOM 605 N N . ASP A 1 82 ? 1.424 0.966 10.030 1.00 95.81 82 ASP A N 1
ATOM 606 C CA . ASP A 1 82 ? 2.696 0.232 10.041 1.00 95.81 82 ASP A CA 1
ATOM 607 C C . ASP A 1 82 ? 2.678 -1.017 9.142 1.00 95.81 82 ASP A C 1
ATOM 609 O O . ASP A 1 82 ? 3.729 -1.564 8.846 1.00 95.81 82 ASP A O 1
ATOM 613 N N . HIS A 1 83 ? 1.498 -1.485 8.716 1.00 97.12 83 HIS A N 1
ATOM 614 C CA . HIS A 1 83 ? 1.357 -2.628 7.806 1.00 97.12 83 HIS A CA 1
ATOM 615 C C . HIS A 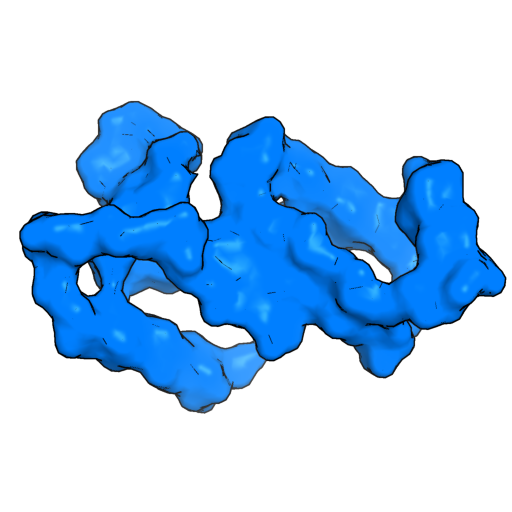1 83 ? 0.060 -2.569 6.983 1.00 97.12 83 HIS A C 1
ATOM 617 O O . HIS A 1 83 ? -0.953 -1.989 7.404 1.00 97.12 83 HIS A O 1
ATOM 623 N N . ILE A 1 84 ? 0.082 -3.248 5.834 1.00 98.38 84 ILE A N 1
ATOM 624 C CA . ILE A 1 84 ? -1.046 -3.483 4.920 1.00 98.38 84 ILE A CA 1
ATOM 625 C C . ILE A 1 84 ? -1.409 -4.973 4.989 1.00 98.38 84 ILE A C 1
ATOM 627 O O . ILE A 1 84 ? -0.524 -5.817 4.920 1.00 98.38 84 ILE A O 1
ATOM 631 N N . ASP A 1 85 ? -2.696 -5.313 5.108 1.00 98.38 85 ASP A N 1
ATOM 632 C CA . ASP A 1 85 ? -3.121 -6.722 5.205 1.00 98.38 85 ASP A CA 1
ATOM 633 C C . ASP A 1 85 ? -3.125 -7.428 3.844 1.00 98.38 85 ASP A C 1
ATOM 635 O O . ASP A 1 85 ? -2.873 -8.627 3.752 1.00 98.38 85 ASP A O 1
ATOM 639 N N . LEU A 1 86 ? -3.447 -6.685 2.782 1.00 98.56 86 LEU A N 1
ATOM 640 C CA . LEU A 1 86 ? -3.487 -7.197 1.418 1.00 98.56 86 LEU A CA 1
ATOM 641 C C . LEU A 1 86 ? -2.925 -6.160 0.442 1.00 98.56 86 LEU A C 1
ATOM 643 O O . LEU A 1 86 ? -3.555 -5.140 0.163 1.00 98.56 86 LEU A O 1
ATOM 647 N N . TYR A 1 87 ? -1.750 -6.447 -0.110 1.00 98.50 87 TYR A N 1
ATOM 648 C CA . TYR A 1 87 ? -1.134 -5.631 -1.151 1.00 98.50 87 TYR A CA 1
ATOM 649 C C . TYR A 1 87 ? -1.225 -6.326 -2.508 1.00 98.50 87 TYR A C 1
ATOM 651 O O . TYR A 1 87 ? -0.922 -7.513 -2.629 1.00 98.50 87 TYR A O 1
ATOM 659 N N . GLN A 1 88 ? -1.700 -5.605 -3.524 1.00 98.06 88 GLN A N 1
ATOM 660 C CA . GLN A 1 88 ? -2.101 -6.196 -4.804 1.00 98.06 88 GLN A CA 1
ATOM 661 C C . GLN A 1 88 ? -1.509 -5.448 -5.998 1.00 98.06 88 GLN A C 1
ATOM 663 O O . GLN A 1 88 ? -1.294 -4.237 -5.960 1.00 98.06 88 GLN A O 1
ATOM 668 N N . LEU A 1 89 ? -1.351 -6.162 -7.113 1.00 98.00 89 LEU A N 1
ATOM 669 C CA . LEU A 1 89 ? -1.129 -5.541 -8.416 1.00 98.00 89 LEU A CA 1
ATOM 670 C C . LEU A 1 89 ? -2.472 -5.081 -8.988 1.00 98.00 89 LEU A C 1
ATOM 672 O O . LEU A 1 89 ? -3.399 -5.874 -9.140 1.00 98.00 89 LEU A O 1
ATOM 676 N N . HIS A 1 90 ? -2.572 -3.801 -9.334 1.00 97.62 90 HIS A N 1
ATOM 677 C CA . HIS A 1 90 ? -3.791 -3.197 -9.882 1.00 97.62 90 HIS A CA 1
ATOM 678 C C . HIS A 1 90 ? -3.955 -3.434 -11.395 1.00 97.62 90 HIS A C 1
ATOM 680 O O . HIS A 1 90 ? -4.923 -2.975 -11.998 1.00 97.62 90 HIS A O 1
ATOM 686 N N . GLY A 1 91 ? -2.999 -4.118 -12.022 1.00 94.75 91 GLY A N 1
ATOM 687 C CA . GLY A 1 91 ? -2.984 -4.397 -13.449 1.00 94.75 91 GLY A CA 1
ATOM 688 C C . GLY A 1 91 ? -1.831 -5.316 -13.836 1.00 94.75 91 GLY A C 1
ATOM 689 O O . GLY A 1 91 ? -0.949 -5.618 -13.033 1.00 94.75 91 GLY A O 1
ATOM 690 N N . THR A 1 92 ? -1.853 -5.773 -15.084 1.00 91.62 92 THR A N 1
ATOM 691 C CA . THR A 1 92 ? -0.786 -6.581 -15.680 1.00 91.62 92 THR A CA 1
ATOM 692 C C . THR A 1 92 ? 0.286 -5.683 -16.280 1.00 91.62 92 THR A C 1
ATOM 694 O O . THR A 1 92 ? -0.039 -4.769 -17.037 1.00 91.62 92 THR A O 1
ATOM 697 N N . ASP A 1 93 ? 1.554 -5.980 -16.024 1.00 95.25 93 ASP A N 1
ATOM 698 C CA . ASP A 1 93 ? 2.690 -5.318 -16.662 1.00 95.25 93 ASP A CA 1
ATOM 699 C C . ASP A 1 93 ? 3.349 -6.287 -17.654 1.00 95.25 93 ASP A C 1
ATOM 701 O O . ASP A 1 93 ? 3.813 -7.356 -17.272 1.00 95.25 93 ASP A O 1
ATOM 705 N N . ALA A 1 94 ? 3.342 -5.935 -18.941 1.00 94.56 94 ALA A N 1
ATOM 706 C CA . ALA A 1 94 ? 3.942 -6.749 -20.000 1.00 94.56 94 ALA A CA 1
ATOM 707 C C . ALA A 1 94 ? 5.445 -6.479 -20.195 1.00 94.56 94 ALA A C 1
ATOM 709 O O . ALA A 1 94 ? 6.097 -7.183 -20.965 1.00 94.56 94 ALA A O 1
ATOM 710 N N . VAL A 1 95 ? 5.981 -5.438 -19.551 1.00 95.56 95 VAL A N 1
ATOM 711 C CA . VAL A 1 95 ? 7.386 -5.031 -19.660 1.00 95.56 95 VAL A CA 1
ATOM 712 C C . VAL A 1 95 ? 8.201 -5.640 -18.527 1.00 95.56 95 VAL A C 1
ATOM 714 O O . VAL A 1 95 ? 9.297 -6.148 -18.768 1.00 95.56 95 VAL A O 1
ATOM 717 N N . THR A 1 96 ? 7.668 -5.620 -17.305 1.00 97.50 96 THR A N 1
ATOM 718 C CA . THR A 1 96 ? 8.339 -6.220 -16.148 1.00 97.50 96 THR A CA 1
ATOM 719 C C . THR A 1 96 ? 8.192 -7.747 -16.168 1.00 97.50 96 THR A C 1
ATOM 721 O O . THR A 1 96 ? 7.067 -8.249 -16.228 1.00 97.50 96 THR A O 1
ATOM 724 N N . PRO A 1 97 ? 9.290 -8.524 -16.076 1.00 97.56 97 PRO A N 1
ATOM 725 C CA . PRO A 1 97 ? 9.207 -9.972 -15.930 1.00 97.56 97 PRO A CA 1
ATOM 726 C C . PRO A 1 97 ? 8.417 -10.369 -14.680 1.00 97.56 97 PRO A C 1
ATOM 728 O O . PRO A 1 97 ? 8.719 -9.912 -13.579 1.00 97.56 97 PRO A O 1
ATOM 731 N N . ILE A 1 98 ? 7.455 -11.283 -14.826 1.00 96.62 98 ILE A N 1
ATOM 732 C CA . ILE A 1 98 ? 6.581 -11.690 -13.715 1.00 96.62 98 ILE A CA 1
ATOM 733 C C . ILE A 1 98 ? 7.362 -12.215 -12.499 1.00 96.62 98 ILE A C 1
ATOM 735 O O . ILE A 1 98 ? 6.978 -11.943 -11.366 1.00 96.62 98 ILE A O 1
ATOM 739 N N . ASP A 1 99 ? 8.494 -12.890 -12.711 1.00 97.88 99 ASP A N 1
ATOM 740 C CA . ASP A 1 99 ? 9.353 -13.384 -11.628 1.00 97.88 99 ASP A CA 1
ATOM 741 C C . ASP A 1 99 ? 9.945 -12.249 -10.779 1.00 97.88 99 ASP A C 1
ATOM 743 O O . ASP A 1 99 ? 10.119 -12.412 -9.572 1.00 97.88 99 ASP A O 1
ATOM 747 N N . GLU A 1 100 ? 10.258 -11.097 -11.383 1.00 98.25 100 GLU A N 1
ATOM 748 C CA . GLU A 1 100 ? 10.722 -9.916 -10.648 1.00 98.25 100 GLU A CA 1
ATOM 749 C C . GLU A 1 100 ? 9.603 -9.378 -9.758 1.00 98.25 100 GLU A C 1
ATOM 751 O O . GLU A 1 100 ? 9.812 -9.160 -8.563 1.00 98.25 100 GLU A O 1
ATOM 756 N N . THR A 1 101 ? 8.412 -9.211 -10.334 1.00 98.00 101 THR A N 1
ATOM 757 C CA . THR A 1 101 ? 7.224 -8.734 -9.629 1.00 98.00 101 THR A CA 1
ATOM 758 C C . THR A 1 101 ? 6.853 -9.655 -8.466 1.00 98.00 101 THR A C 1
ATOM 760 O O . THR A 1 101 ? 6.653 -9.182 -7.350 1.00 98.00 101 THR A O 1
ATOM 763 N N . LEU A 1 102 ? 6.804 -10.971 -8.691 1.00 97.31 102 LEU A N 1
ATOM 764 C CA . LEU A 1 102 ? 6.453 -11.942 -7.652 1.00 97.31 102 LEU A CA 1
ATOM 765 C C . LEU A 1 102 ? 7.493 -11.985 -6.531 1.00 97.31 102 LEU A C 1
ATOM 767 O O . LEU A 1 102 ? 7.110 -12.010 -5.366 1.00 97.31 102 LEU A O 1
ATOM 771 N N . ARG A 1 103 ? 8.793 -11.925 -6.854 1.00 98.25 103 ARG A N 1
ATOM 772 C CA . ARG A 1 103 ? 9.846 -11.824 -5.829 1.00 98.25 103 ARG A CA 1
ATOM 773 C C . ARG A 1 103 ? 9.727 -10.536 -5.024 1.00 98.25 103 ARG A C 1
ATOM 775 O O . ARG A 1 103 ? 9.901 -10.574 -3.817 1.00 98.25 103 ARG A O 1
ATOM 782 N N . ALA A 1 104 ? 9.402 -9.412 -5.664 1.00 98.06 104 ALA A N 1
ATOM 783 C CA . ALA A 1 104 ? 9.194 -8.152 -4.957 1.00 98.06 104 ALA A CA 1
ATOM 784 C C . ALA A 1 104 ? 8.045 -8.242 -3.940 1.00 98.06 104 ALA A C 1
ATOM 786 O O . ALA A 1 104 ? 8.191 -7.746 -2.828 1.00 98.06 104 ALA A O 1
ATOM 787 N N . LEU A 1 105 ? 6.932 -8.883 -4.309 1.00 97.75 105 LEU A N 1
ATOM 788 C CA . LEU A 1 105 ? 5.798 -9.109 -3.407 1.00 97.75 105 LEU A CA 1
ATOM 789 C C . LEU A 1 105 ? 6.145 -10.093 -2.276 1.00 97.75 105 LEU A C 1
ATOM 791 O O . LEU A 1 105 ? 5.778 -9.850 -1.131 1.00 97.75 105 LEU A O 1
ATOM 795 N N . ASP A 1 106 ? 6.880 -11.165 -2.576 1.00 98.06 106 ASP A N 1
ATOM 796 C CA . ASP A 1 106 ? 7.340 -12.145 -1.580 1.00 98.06 106 ASP A CA 1
ATOM 797 C C . ASP A 1 106 ? 8.312 -11.526 -0.561 1.00 98.06 106 ASP A C 1
ATOM 799 O O . ASP A 1 106 ? 8.160 -11.717 0.646 1.00 98.06 106 ASP A O 1
ATOM 803 N N . ASP A 1 107 ? 9.250 -10.699 -1.034 1.00 97.75 107 ASP A N 1
ATOM 804 C CA . ASP A 1 107 ? 10.183 -9.963 -0.178 1.00 97.75 107 ASP A CA 1
ATOM 805 C C . ASP A 1 107 ? 9.449 -9.049 0.815 1.00 97.75 107 ASP A C 1
ATOM 807 O O . ASP A 1 107 ? 9.886 -8.929 1.957 1.00 97.75 107 ASP A O 1
ATOM 811 N N . LEU A 1 108 ? 8.352 -8.409 0.385 1.00 96.56 108 LEU A N 1
ATOM 812 C CA . LEU A 1 108 ? 7.529 -7.542 1.235 1.00 96.56 108 LEU A CA 1
ATOM 813 C C . LEU A 1 108 ? 6.798 -8.342 2.318 1.00 96.56 108 LEU A C 1
ATOM 815 O O . LEU A 1 108 ? 6.782 -7.943 3.475 1.00 96.56 108 LEU A O 1
ATOM 819 N N . VAL A 1 109 ? 6.242 -9.506 1.975 1.00 95.88 109 VAL A N 1
ATOM 820 C CA . VAL A 1 109 ? 5.633 -10.396 2.978 1.00 95.88 109 VAL A CA 1
ATOM 821 C C . VAL A 1 109 ? 6.682 -10.871 3.988 1.00 95.88 109 VAL A C 1
ATOM 823 O O . VAL A 1 109 ? 6.405 -10.938 5.185 1.00 95.88 109 VAL A O 1
ATOM 826 N N . CYS A 1 110 ? 7.896 -11.179 3.527 1.00 94.88 110 CYS A N 1
ATOM 827 C CA . CYS A 1 110 ? 8.987 -11.614 4.396 1.00 94.88 110 CYS A CA 1
ATOM 828 C C . CYS A 1 110 ? 9.551 -10.495 5.286 1.00 94.88 110 CYS A C 1
ATOM 830 O O . CYS A 1 110 ? 10.115 -10.803 6.339 1.00 94.88 110 CYS A O 1
ATOM 832 N N . SER A 1 111 ? 9.439 -9.224 4.886 1.00 90.00 111 SER A N 1
ATOM 833 C CA . SER A 1 111 ? 9.916 -8.089 5.687 1.00 90.00 111 SER A CA 1
ATOM 834 C C . SER A 1 111 ? 8.972 -7.677 6.818 1.00 90.00 111 SER A C 1
ATOM 836 O O . SER A 1 111 ? 9.428 -6.986 7.731 1.00 90.00 111 SER A O 1
ATOM 838 N N . GLY A 1 112 ? 7.716 -8.139 6.789 1.00 63.62 112 GLY A N 1
ATOM 839 C CA . GLY A 1 112 ? 6.648 -7.639 7.663 1.00 63.62 112 GLY A CA 1
ATOM 840 C C . GLY A 1 112 ? 6.176 -6.251 7.258 1.00 63.62 112 GLY A C 1
ATOM 841 O O . GLY A 1 112 ? 5.495 -5.641 8.108 1.00 63.62 112 GLY A O 1
#

Foldseek 3Di:
DVVLVVCVVVPAQEDEEECVRVNLVVLLVQLVVCVVVVPDPVSHAYEYEFADQSDDDPLRGHQALSNLVVRLVVSCVSSVHPDHNHYYYPDDHPVDDVVRNVVSVVVNVVVD

Sequence (112 aa):
NEIVGRSIAVGVNFFDTADVYSVGESERLLGQSLRDLGVARSNVVIATKVHGAMGEGPNQRGSSRGHIKDSVDASLERLQLDHIDLYQLHGTDAVTPIDETLRALDDLVCSG